Protein AF-A0A7C5GTC1-F1 (afdb_monomer_lite)

Foldseek 3Di:
DDDDDDDDPDDDPPPPPPPPDPADPLVVLLVVLLVLQVVLLVCLVVVNLVSSLVSLVCSVVVRCCNLQFNVLLLCCPQPHVVLSVVLVVLSVVLSVCSVVSHDSVVSVVSSVVSSVSSVVSRVSSVVVVHGSVNSDD

Structure (mmCIF, N/CA/C/O backbone):
data_AF-A0A7C5GTC1-F1
#
_entry.id   AF-A0A7C5GTC1-F1
#
loop_
_atom_site.group_PDB
_atom_site.id
_atom_site.type_symbol
_atom_site.label_atom_id
_atom_site.label_alt_id
_atom_site.label_comp_id
_atom_site.label_asym_id
_atom_site.label_entity_id
_atom_site.label_seq_id
_atom_site.pdbx_PDB_ins_code
_atom_site.Cartn_x
_atom_site.Cartn_y
_atom_site.Cartn_z
_atom_site.occupancy
_atom_site.B_iso_or_equiv
_atom_site.auth_seq_id
_atom_site.auth_comp_id
_atom_site.auth_asym_id
_atom_site.auth_atom_id
_atom_site.pdbx_PDB_model_num
ATOM 1 N N . MET A 1 1 ? -10.764 -64.459 0.939 1.00 40.84 1 MET A N 1
ATOM 2 C CA . MET A 1 1 ? -11.197 -63.047 0.910 1.00 40.84 1 MET A CA 1
ATOM 3 C C . MET A 1 1 ? -10.080 -62.220 0.291 1.00 40.84 1 MET A C 1
ATOM 5 O O . MET A 1 1 ? -9.052 -62.050 0.928 1.00 40.84 1 MET A O 1
ATOM 9 N N . ALA A 1 2 ? -10.230 -61.802 -0.966 1.00 43.72 2 ALA A N 1
ATOM 10 C CA . ALA A 1 2 ? -9.243 -60.985 -1.672 1.00 43.72 2 ALA A CA 1
ATOM 11 C C . ALA A 1 2 ? -9.734 -59.530 -1.676 1.00 43.72 2 ALA A C 1
ATOM 13 O O . ALA A 1 2 ? -10.793 -59.240 -2.229 1.00 43.72 2 ALA A O 1
ATOM 14 N N . ARG A 1 3 ? -9.007 -58.635 -0.995 1.00 44.16 3 ARG A N 1
ATOM 15 C CA . ARG A 1 3 ? -9.291 -57.192 -0.978 1.00 44.16 3 ARG A CA 1
ATOM 16 C C . ARG A 1 3 ? -8.978 -56.625 -2.359 1.00 44.16 3 ARG A C 1
ATOM 18 O O . ARG A 1 3 ? -7.818 -56.586 -2.752 1.00 44.16 3 ARG A O 1
ATOM 25 N N . GLN A 1 4 ? -10.009 -56.190 -3.076 1.00 42.28 4 GLN A N 1
ATOM 26 C CA . GLN A 1 4 ? -9.831 -55.332 -4.239 1.00 42.28 4 GLN A CA 1
ATOM 27 C C . GLN A 1 4 ? -9.353 -53.960 -3.762 1.00 42.28 4 GLN A C 1
ATOM 29 O O . GLN A 1 4 ? -9.991 -53.331 -2.918 1.00 42.28 4 GLN A O 1
ATOM 34 N N . VAL A 1 5 ? -8.208 -53.520 -4.275 1.00 51.31 5 VAL A N 1
ATOM 35 C CA . VAL A 1 5 ? -7.755 -52.138 -4.141 1.00 51.31 5 VAL A CA 1
ATOM 36 C C . VAL A 1 5 ? -8.443 -51.368 -5.261 1.00 51.31 5 VAL A C 1
ATOM 38 O O . VAL A 1 5 ? -8.112 -51.537 -6.431 1.00 51.31 5 VAL A O 1
ATOM 41 N N . VAL A 1 6 ? -9.458 -50.584 -4.908 1.00 49.75 6 VAL A N 1
ATOM 42 C CA . VAL A 1 6 ? -10.101 -49.657 -5.840 1.00 49.75 6 VAL A CA 1
ATOM 43 C C . VAL A 1 6 ? -9.138 -48.494 -6.057 1.00 49.75 6 VAL A C 1
ATOM 45 O O . VAL A 1 6 ? -8.975 -47.635 -5.194 1.00 49.75 6 VAL A O 1
ATOM 48 N N . SER A 1 7 ? -8.479 -48.491 -7.213 1.00 45.75 7 SER A N 1
ATOM 49 C CA . SER A 1 7 ? -7.790 -47.321 -7.748 1.00 45.75 7 SER A CA 1
ATOM 50 C C . SER A 1 7 ? -8.834 -46.280 -8.146 1.00 45.75 7 SER A C 1
ATOM 52 O O . SER A 1 7 ? -9.509 -46.435 -9.160 1.00 45.75 7 SER A O 1
ATOM 54 N N . ALA A 1 8 ? -8.968 -45.218 -7.356 1.00 47.72 8 ALA A N 1
ATOM 55 C CA . ALA A 1 8 ? -9.708 -44.025 -7.746 1.00 47.72 8 ALA A CA 1
ATOM 56 C C . ALA A 1 8 ? -8.703 -42.943 -8.166 1.00 47.72 8 ALA A C 1
ATOM 58 O O . ALA A 1 8 ? -8.201 -42.176 -7.348 1.00 47.72 8 ALA A O 1
ATOM 59 N N . LEU A 1 9 ? -8.387 -42.919 -9.462 1.00 50.88 9 LEU A N 1
ATOM 60 C CA . LEU A 1 9 ? -7.791 -41.768 -10.138 1.00 50.88 9 LEU A CA 1
ATOM 61 C C . LEU A 1 9 ? -8.849 -40.659 -10.176 1.00 50.88 9 LEU A C 1
ATOM 63 O O . LEU A 1 9 ? -9.742 -40.693 -11.020 1.00 50.88 9 LEU A O 1
ATOM 67 N N . PHE A 1 10 ? -8.766 -39.686 -9.271 1.00 56.19 10 PHE A N 1
ATOM 68 C CA . PHE A 1 10 ? -9.464 -38.415 -9.451 1.00 56.19 10 PHE A CA 1
ATOM 69 C C . PHE A 1 10 ? -8.508 -37.435 -10.120 1.00 56.19 10 PHE A C 1
ATOM 71 O O . PHE A 1 10 ? -7.505 -37.014 -9.545 1.00 56.19 10 PHE A O 1
ATOM 78 N N . GLY A 1 11 ? -8.806 -37.170 -11.391 1.00 42.44 11 GLY A N 1
ATOM 79 C CA . GLY A 1 11 ? -8.044 -36.306 -12.273 1.00 42.44 11 GLY A CA 1
ATOM 80 C C . GLY A 1 11 ? -7.862 -34.912 -11.689 1.00 42.44 11 GLY A C 1
ATOM 81 O O . GLY A 1 11 ? -8.816 -34.247 -11.291 1.00 42.44 11 GLY A O 1
ATOM 82 N N . VAL A 1 12 ? -6.613 -34.466 -11.688 1.00 53.47 12 VAL A N 1
ATOM 83 C CA . VAL A 1 12 ? -6.269 -33.066 -11.488 1.00 53.47 12 VAL A CA 1
ATOM 84 C C . VAL A 1 12 ? -6.658 -32.327 -12.767 1.00 53.47 12 VAL A C 1
ATOM 86 O O . VAL A 1 12 ? -5.984 -32.441 -13.789 1.00 53.47 12 VAL A O 1
ATOM 89 N N . MET A 1 13 ? -7.753 -31.574 -12.722 1.00 53.62 13 MET A N 1
ATOM 90 C CA . MET A 1 13 ? -8.084 -30.602 -13.760 1.00 53.62 13 MET A CA 1
ATOM 91 C C . MET A 1 13 ? -7.509 -29.250 -13.333 1.00 53.62 13 MET A C 1
ATOM 93 O O . MET A 1 13 ? -8.182 -28.456 -12.681 1.00 53.62 13 MET A O 1
ATOM 97 N N . VAL A 1 14 ? -6.236 -28.998 -13.659 1.00 52.62 14 VAL A N 1
ATOM 98 C CA . VAL A 1 14 ? -5.667 -27.648 -13.549 1.00 52.62 14 VAL A CA 1
ATOM 99 C C . VAL A 1 14 ? -6.225 -26.823 -14.706 1.00 52.62 14 VAL A C 1
ATOM 101 O O . VAL A 1 14 ? -5.695 -26.836 -15.814 1.00 52.62 14 VAL A O 1
ATOM 104 N N . LEU A 1 15 ? -7.318 -26.105 -14.462 1.00 53.75 15 LEU A N 1
ATOM 105 C CA . LEU A 1 15 ? -7.695 -24.966 -15.293 1.00 53.75 15 LEU A CA 1
ATOM 106 C C . LEU A 1 15 ? -6.756 -23.809 -14.934 1.00 53.75 15 LEU A C 1
ATOM 108 O O . LEU A 1 15 ? -7.094 -22.933 -14.144 1.00 53.75 15 LEU A O 1
ATOM 112 N N . SER A 1 16 ? -5.555 -23.815 -15.518 1.00 56.06 16 SER A N 1
ATOM 113 C CA . SER A 1 16 ? -4.697 -22.629 -15.592 1.00 56.06 16 SER A CA 1
ATOM 114 C C . SER A 1 16 ? -5.331 -21.628 -16.554 1.00 56.06 16 SER A C 1
ATOM 116 O O . SER A 1 16 ? -4.891 -21.454 -17.686 1.00 56.06 16 SER A O 1
ATOM 118 N N . GLY A 1 17 ? -6.409 -20.994 -16.112 1.00 48.75 17 GLY A N 1
ATOM 119 C CA . GLY A 1 17 ? -6.951 -19.799 -16.731 1.00 48.75 17 GLY A CA 1
ATOM 120 C C . GLY A 1 17 ? -6.412 -18.581 -16.002 1.00 48.75 17 GLY A C 1
ATOM 121 O O . GLY A 1 17 ? -7.181 -17.913 -15.319 1.00 48.75 17 GLY A O 1
ATOM 122 N N . ILE A 1 18 ? -5.112 -18.281 -16.117 1.00 56.66 18 ILE A N 1
ATOM 123 C CA . ILE A 1 18 ? -4.678 -16.921 -15.786 1.00 56.66 18 ILE A CA 1
ATOM 124 C C . ILE A 1 18 ? -5.106 -16.057 -16.966 1.00 56.66 18 ILE A C 1
ATOM 126 O O . ILE A 1 18 ? -4.379 -15.881 -17.944 1.00 56.66 18 ILE A O 1
ATOM 130 N N . VAL A 1 19 ? -6.332 -15.548 -16.876 1.00 47.38 19 VAL A N 1
ATOM 131 C CA . VAL A 1 19 ? -6.692 -14.305 -17.545 1.00 47.38 19 VAL A CA 1
ATOM 132 C C . VAL A 1 19 ? -5.796 -13.249 -16.905 1.00 47.38 19 VAL A C 1
ATOM 134 O O . VAL A 1 19 ? -6.136 -12.695 -15.865 1.00 47.38 19 VAL A O 1
ATOM 137 N N . HIS A 1 20 ? -4.611 -13.023 -17.475 1.00 49.34 20 HIS A N 1
ATOM 138 C CA . HIS A 1 20 ? -3.891 -11.791 -17.198 1.00 49.34 20 HIS A CA 1
ATOM 139 C C . HIS A 1 20 ? -4.784 -10.699 -17.777 1.00 49.34 20 HIS A C 1
ATOM 141 O O . HIS A 1 20 ? -4.965 -10.609 -18.996 1.00 49.34 20 HIS A O 1
ATOM 147 N N . ALA A 1 21 ? -5.433 -9.935 -16.898 1.00 47.78 21 ALA A N 1
ATOM 148 C CA . ALA A 1 21 ? -5.987 -8.655 -17.292 1.00 47.78 21 ALA A CA 1
ATOM 149 C C . ALA A 1 21 ? -4.870 -7.887 -18.013 1.00 47.78 21 ALA A C 1
ATOM 151 O O . ALA A 1 21 ? -3.699 -8.043 -17.688 1.00 47.78 21 ALA A O 1
ATOM 152 N N . SER A 1 22 ? -5.206 -7.078 -19.007 1.00 54.31 22 SER A N 1
ATOM 153 C CA . SER A 1 22 ? -4.253 -6.336 -19.843 1.00 54.31 22 SER A CA 1
ATOM 154 C C . SER A 1 22 ? -3.413 -5.272 -19.097 1.00 54.31 22 SER A C 1
ATOM 156 O O . SER A 1 22 ? -2.925 -4.340 -19.733 1.00 54.31 22 SER A O 1
ATOM 158 N N . GLY A 1 23 ? -3.290 -5.360 -17.768 1.00 61.72 23 GLY A N 1
ATOM 159 C CA . GLY A 1 23 ? -2.372 -4.576 -16.945 1.00 61.72 23 GLY A CA 1
ATOM 160 C C . GLY A 1 23 ? -0.978 -5.201 -16.947 1.00 61.72 23 GLY A C 1
ATOM 161 O O . GLY A 1 23 ? -0.828 -6.407 -17.136 1.00 61.72 23 GLY A O 1
ATOM 162 N N . GLY A 1 24 ? 0.062 -4.382 -16.804 1.00 89.31 24 GLY A N 1
ATOM 163 C CA . GLY A 1 24 ? 1.420 -4.898 -16.690 1.00 89.31 24 GLY A CA 1
ATOM 164 C C . GLY A 1 24 ? 1.669 -5.580 -15.341 1.00 89.31 24 GLY A C 1
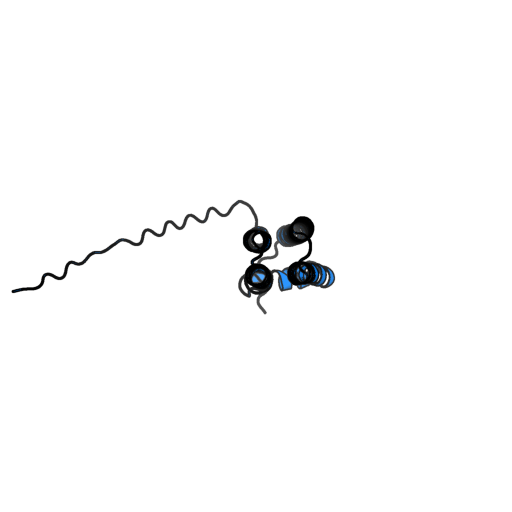ATOM 165 O O . GLY A 1 24 ? 0.856 -5.545 -14.416 1.00 89.31 24 GLY A O 1
ATOM 166 N N . VAL A 1 25 ? 2.850 -6.192 -15.222 1.00 94.12 25 VAL A N 1
ATOM 167 C CA . VAL A 1 25 ? 3.274 -6.948 -14.030 1.00 94.12 25 VAL A CA 1
ATOM 168 C C . VAL A 1 25 ? 3.176 -6.137 -12.733 1.00 94.12 25 VAL A C 1
ATOM 170 O O . VAL A 1 25 ? 2.890 -6.691 -11.674 1.00 94.12 25 VAL A O 1
ATOM 173 N N . TRP A 1 26 ? 3.380 -4.819 -12.797 1.00 97.88 26 TRP A N 1
ATOM 174 C CA . TRP A 1 26 ? 3.302 -3.959 -11.621 1.00 97.88 26 TRP A CA 1
ATOM 175 C C . TRP A 1 26 ? 1.857 -3.696 -11.216 1.00 97.88 26 TRP A C 1
ATOM 177 O O . TRP A 1 26 ? 1.553 -3.753 -10.027 1.00 97.88 26 TRP A O 1
ATOM 187 N N . MET A 1 27 ? 0.949 -3.482 -12.170 1.00 98.00 27 MET A N 1
ATOM 188 C CA . MET A 1 27 ? -0.480 -3.393 -11.868 1.00 98.00 27 MET A CA 1
ATOM 189 C C . MET A 1 27 ? -1.029 -4.695 -11.268 1.00 98.00 27 MET A C 1
ATOM 191 O O . MET A 1 27 ? -1.860 -4.630 -10.360 1.00 98.00 27 MET A O 1
ATOM 195 N N . ASP A 1 28 ? -0.513 -5.859 -11.671 1.00 97.44 28 ASP A N 1
ATOM 196 C CA . ASP A 1 28 ? -0.856 -7.143 -11.042 1.00 97.44 28 ASP A CA 1
ATOM 197 C C . ASP A 1 28 ? -0.389 -7.224 -9.577 1.00 97.44 28 ASP A C 1
ATOM 199 O O . ASP A 1 28 ? -1.118 -7.720 -8.712 1.00 97.44 28 ASP A O 1
ATOM 203 N N . VAL A 1 29 ? 0.807 -6.712 -9.262 1.00 98.06 29 VAL A N 1
ATOM 204 C CA . VAL A 1 29 ? 1.288 -6.594 -7.872 1.00 98.06 29 VAL A CA 1
ATOM 205 C C . VAL A 1 29 ? 0.357 -5.691 -7.061 1.00 98.06 29 VAL A C 1
ATOM 207 O O . VAL A 1 29 ? -0.065 -6.065 -5.965 1.00 98.06 29 VAL A O 1
ATOM 210 N N . VAL A 1 30 ? -0.028 -4.537 -7.612 1.00 98.69 30 VAL A N 1
ATOM 211 C CA . VAL A 1 30 ? -0.948 -3.608 -6.942 1.00 98.69 30 VAL A CA 1
ATOM 212 C C . VAL A 1 30 ? -2.325 -4.231 -6.730 1.00 98.69 30 VAL A C 1
ATOM 214 O O . VAL A 1 30 ? -2.899 -4.055 -5.659 1.00 98.69 30 VAL A O 1
ATOM 217 N N . ALA A 1 31 ? -2.839 -5.009 -7.684 1.00 98.56 31 ALA A N 1
ATOM 218 C CA . ALA A 1 31 ? -4.113 -5.708 -7.532 1.00 98.56 31 ALA A CA 1
ATOM 219 C C . ALA A 1 31 ? -4.091 -6.711 -6.363 1.00 98.56 31 ALA A C 1
ATOM 221 O O . ALA A 1 31 ? -5.057 -6.797 -5.601 1.00 98.56 31 ALA A O 1
ATOM 222 N N . LYS A 1 32 ? -2.975 -7.429 -6.172 1.00 98.62 32 LYS A N 1
ATOM 223 C CA . LYS A 1 32 ? -2.789 -8.338 -5.026 1.00 98.62 32 LYS A CA 1
ATOM 224 C C . LYS A 1 32 ? -2.743 -7.576 -3.698 1.00 98.62 32 LYS A C 1
ATOM 226 O O . LYS A 1 32 ? -3.412 -7.983 -2.748 1.00 98.62 32 LYS A O 1
ATOM 231 N N . ILE A 1 33 ? -2.013 -6.457 -3.643 1.00 98.81 33 ILE A N 1
ATOM 232 C CA . ILE A 1 33 ? -1.981 -5.574 -2.464 1.00 98.81 33 ILE A CA 1
ATOM 233 C C . ILE A 1 33 ? -3.388 -5.046 -2.163 1.00 98.81 33 ILE A C 1
ATOM 235 O O . ILE A 1 33 ? -3.854 -5.158 -1.034 1.00 98.81 33 ILE A O 1
ATOM 239 N N . GLU A 1 34 ? -4.096 -4.520 -3.165 1.00 98.81 34 GLU A N 1
ATOM 240 C CA . GLU A 1 34 ? -5.452 -3.983 -3.014 1.00 98.81 34 GLU A CA 1
ATOM 241 C C . GLU A 1 34 ? -6.425 -5.046 -2.480 1.00 98.81 34 GLU A C 1
ATOM 243 O O . GLU A 1 34 ? -7.219 -4.749 -1.588 1.00 98.81 34 GLU A O 1
ATOM 248 N N . SER A 1 35 ? -6.348 -6.290 -2.968 1.00 98.75 35 SER A N 1
ATOM 249 C CA . SER A 1 35 ? -7.152 -7.402 -2.437 1.00 98.75 35 SER A CA 1
ATOM 250 C C . SER A 1 35 ? -6.876 -7.639 -0.953 1.00 98.75 35 SER A C 1
ATOM 252 O O . SER A 1 35 ? -7.806 -7.707 -0.151 1.00 98.75 35 SER A O 1
ATOM 254 N N . LYS A 1 36 ? -5.597 -7.695 -0.569 1.00 98.69 36 LYS A N 1
ATOM 255 C CA . LYS A 1 36 ? -5.190 -7.924 0.818 1.00 98.69 36 LYS A CA 1
ATOM 256 C C . LYS A 1 36 ? -5.616 -6.775 1.742 1.00 98.69 36 LYS A C 1
ATOM 258 O O . LYS A 1 36 ? -6.083 -7.011 2.852 1.00 98.69 36 LYS A O 1
ATOM 263 N N . LEU A 1 37 ? -5.541 -5.531 1.268 1.00 98.88 37 LEU A N 1
ATOM 264 C CA . LEU A 1 37 ? -6.033 -4.371 2.014 1.00 98.88 37 LEU A CA 1
ATOM 265 C C . LEU A 1 37 ? -7.564 -4.368 2.145 1.00 98.88 37 LEU A C 1
ATOM 267 O O . LEU A 1 37 ? -8.074 -3.965 3.186 1.00 98.88 37 LEU A O 1
ATOM 271 N N . LYS A 1 38 ? -8.312 -4.857 1.147 1.00 98.88 38 LYS A N 1
ATOM 272 C CA . LYS A 1 38 ? -9.770 -5.050 1.269 1.00 98.88 38 LYS A CA 1
ATOM 273 C C . LYS A 1 38 ? -10.123 -6.094 2.330 1.00 98.88 38 LYS A C 1
ATOM 275 O O . LYS A 1 38 ? -11.050 -5.864 3.102 1.00 98.88 38 LYS A O 1
ATOM 280 N N . GLU A 1 39 ? -9.373 -7.194 2.406 1.00 98.81 39 GLU A N 1
ATOM 281 C CA . GLU A 1 39 ? -9.504 -8.176 3.495 1.00 98.81 39 GLU A CA 1
ATOM 282 C C . GLU A 1 39 ? -9.232 -7.513 4.855 1.00 98.81 39 GLU A C 1
ATOM 284 O O . GLU A 1 39 ? -10.051 -7.626 5.767 1.00 98.81 39 GLU A O 1
ATOM 289 N N . ALA A 1 40 ? -8.151 -6.730 4.965 1.00 98.75 40 ALA A N 1
ATOM 290 C CA . ALA A 1 40 ? -7.799 -6.016 6.193 1.00 98.75 40 ALA A CA 1
ATOM 291 C C . ALA A 1 40 ? -8.903 -5.051 6.653 1.00 98.75 40 ALA A C 1
ATOM 293 O O . ALA A 1 40 ? -9.246 -5.003 7.833 1.00 98.75 40 ALA A O 1
ATOM 294 N N . LEU A 1 41 ? -9.494 -4.295 5.721 1.00 98.81 41 LEU A N 1
ATOM 295 C CA . LEU A 1 41 ? -10.617 -3.404 6.015 1.00 98.81 41 LEU A CA 1
ATOM 296 C C . LEU A 1 41 ? -11.849 -4.179 6.496 1.00 98.81 41 LEU A C 1
ATOM 298 O O . LEU A 1 41 ? -12.534 -3.712 7.405 1.00 98.81 41 LEU A O 1
ATOM 302 N N . ALA A 1 42 ? -12.118 -5.355 5.926 1.00 98.69 42 ALA A N 1
ATOM 303 C CA . ALA A 1 42 ? -13.244 -6.188 6.329 1.00 98.69 42 ALA A CA 1
ATOM 304 C C . ALA A 1 42 ? -13.076 -6.746 7.753 1.00 98.69 42 ALA A C 1
ATOM 306 O O . ALA A 1 42 ? -14.043 -6.727 8.516 1.00 98.69 42 ALA A O 1
ATOM 307 N N . GLU A 1 43 ? -11.876 -7.206 8.129 1.00 98.69 43 GLU A N 1
ATOM 308 C CA . GLU A 1 43 ? -11.574 -7.604 9.517 1.00 98.69 43 GLU A CA 1
ATOM 309 C C . GLU A 1 43 ? -11.689 -6.416 10.471 1.00 98.69 43 GLU A C 1
ATOM 311 O O . GLU A 1 43 ? -12.346 -6.483 11.512 1.00 98.69 43 GLU A O 1
ATOM 316 N N . TYR A 1 44 ? -11.139 -5.270 10.071 1.00 98.56 44 TYR A N 1
ATOM 317 C CA . TYR A 1 44 ? -11.165 -4.069 10.890 1.00 98.56 44 TYR A CA 1
ATOM 318 C C . TYR A 1 44 ? -12.594 -3.581 11.167 1.00 98.56 44 TYR A C 1
ATOM 320 O O . TYR A 1 44 ? -12.920 -3.204 12.292 1.00 98.56 44 TYR A O 1
ATOM 328 N N . GLN A 1 45 ? -13.478 -3.639 10.166 1.00 97.31 45 GLN A N 1
ATOM 329 C CA . GLN A 1 45 ? -14.901 -3.313 10.309 1.00 97.31 45 GLN A CA 1
ATOM 330 C C . GLN A 1 45 ? -15.650 -4.269 11.248 1.00 97.31 45 GLN A C 1
ATOM 332 O O . GLN A 1 45 ? -16.644 -3.863 11.849 1.00 97.31 45 GLN A O 1
ATOM 337 N N . ARG A 1 46 ? -15.179 -5.514 11.403 1.00 97.62 46 ARG A N 1
ATOM 338 C CA . ARG A 1 46 ? -15.719 -6.479 12.374 1.00 97.62 46 ARG A CA 1
ATOM 339 C C . ARG A 1 46 ? -15.192 -6.278 13.796 1.00 97.62 46 ARG A C 1
ATOM 341 O O . ARG A 1 46 ? -15.711 -6.899 14.715 1.00 97.62 46 ARG A O 1
ATOM 348 N N . GLY A 1 47 ? -14.214 -5.393 13.986 1.00 96.75 47 GLY A N 1
ATOM 349 C CA . GLY A 1 47 ? -13.522 -5.206 15.261 1.00 96.75 47 GLY A CA 1
ATOM 350 C C . GLY A 1 47 ? -12.323 -6.140 15.453 1.00 96.75 47 GLY A C 1
ATOM 351 O O . GLY A 1 47 ? -11.655 -6.051 16.483 1.00 96.75 47 GLY A O 1
ATOM 352 N N . GLU A 1 48 ? -11.995 -6.968 14.456 1.00 97.50 48 GLU A N 1
ATOM 353 C CA . GLU A 1 48 ? -10.872 -7.913 14.484 1.00 97.50 48 GLU A CA 1
ATOM 354 C C . GLU A 1 48 ? -9.562 -7.198 14.127 1.00 97.50 48 GLU A C 1
ATOM 356 O O . GLU A 1 48 ? -8.973 -7.323 13.053 1.00 97.50 48 GLU A O 1
ATOM 361 N N . LYS A 1 49 ? -9.121 -6.349 15.052 1.00 94.81 49 LYS A N 1
ATOM 362 C CA . LYS A 1 49 ? -7.989 -5.434 14.872 1.00 94.81 49 LYS A CA 1
ATOM 363 C C . LYS A 1 49 ? -6.660 -6.145 14.614 1.00 94.81 49 LYS A C 1
ATOM 365 O O . LYS A 1 49 ? -5.843 -5.625 13.856 1.00 94.81 49 LYS A O 1
ATOM 370 N N . PHE A 1 50 ? -6.407 -7.255 15.306 1.00 95.75 50 PHE A N 1
ATOM 371 C CA . PHE A 1 50 ? -5.146 -7.986 15.181 1.00 95.75 50 PHE A CA 1
ATOM 372 C C . PHE A 1 50 ? -5.018 -8.569 13.771 1.00 95.75 50 PHE A C 1
ATOM 374 O O . PHE A 1 50 ? -4.065 -8.240 13.069 1.00 95.75 50 PHE A O 1
ATOM 381 N N . ASP A 1 51 ? -6.050 -9.283 13.326 1.00 97.88 51 ASP A N 1
ATOM 382 C CA . ASP A 1 51 ? -6.128 -9.887 11.995 1.00 97.88 51 ASP A CA 1
ATOM 383 C C . ASP A 1 51 ? -6.037 -8.821 10.892 1.00 97.88 51 ASP A C 1
ATOM 385 O O . ASP A 1 51 ? -5.270 -8.957 9.940 1.00 97.88 51 ASP A O 1
ATOM 389 N N . ALA A 1 52 ? -6.732 -7.689 11.057 1.00 98.44 52 ALA A N 1
ATOM 390 C CA . ALA A 1 52 ? -6.614 -6.553 10.144 1.00 98.44 52 ALA A CA 1
ATOM 391 C C . ALA A 1 52 ? -5.170 -6.033 10.017 1.00 98.44 52 ALA A C 1
ATOM 393 O O . ALA A 1 52 ? -4.694 -5.754 8.915 1.00 98.44 52 ALA A O 1
ATOM 394 N N . VAL A 1 53 ? -4.461 -5.896 11.142 1.00 98.31 53 VAL A N 1
ATOM 395 C CA . VAL A 1 53 ? -3.065 -5.440 11.161 1.00 98.31 53 VAL A CA 1
ATOM 396 C C . VAL A 1 53 ? -2.136 -6.463 10.508 1.00 98.31 53 VAL A C 1
ATOM 398 O O . VAL A 1 53 ? -1.258 -6.048 9.748 1.00 98.31 53 VAL A O 1
ATOM 401 N N . GLU A 1 54 ? -2.323 -7.760 10.762 1.00 98.56 54 GLU A N 1
ATOM 402 C CA . GLU A 1 54 ? -1.535 -8.818 10.117 1.00 98.56 54 GLU A CA 1
ATOM 403 C C . GLU A 1 54 ? -1.712 -8.798 8.597 1.00 98.56 54 GLU A C 1
ATOM 405 O O . GLU A 1 54 ? -0.723 -8.821 7.870 1.00 98.56 54 GLU A O 1
ATOM 410 N N . LEU A 1 55 ? -2.932 -8.593 8.096 1.00 98.81 55 LEU A N 1
ATOM 411 C CA . LEU A 1 55 ? -3.179 -8.484 6.656 1.00 98.81 55 LEU A CA 1
ATOM 412 C C . LEU A 1 55 ? -2.462 -7.274 6.022 1.00 98.81 55 LEU A C 1
ATOM 414 O O . LEU A 1 55 ? -1.960 -7.373 4.902 1.00 98.81 55 LEU A O 1
ATOM 418 N N . VAL A 1 56 ? -2.340 -6.137 6.721 1.00 98.81 56 VAL A N 1
ATOM 419 C CA . VAL A 1 56 ? -1.533 -4.995 6.234 1.00 98.81 56 VAL A CA 1
ATOM 420 C C . VAL A 1 56 ? -0.035 -5.328 6.227 1.00 98.81 56 VAL A C 1
ATOM 422 O O . VAL A 1 56 ? 0.683 -4.910 5.317 1.00 98.81 56 VAL A O 1
ATOM 425 N N . VAL A 1 57 ? 0.445 -6.081 7.221 1.00 98.44 57 VAL A N 1
ATOM 426 C CA . VAL A 1 57 ? 1.833 -6.571 7.281 1.00 98.44 57 VAL A CA 1
ATOM 427 C C . VAL A 1 57 ? 2.115 -7.542 6.131 1.00 98.44 57 VAL A C 1
ATOM 429 O O . VAL A 1 57 ? 3.142 -7.398 5.469 1.00 98.44 57 VAL A O 1
ATOM 432 N N . ASP A 1 58 ? 1.186 -8.446 5.827 1.00 98.62 58 ASP A N 1
ATOM 433 C CA . ASP A 1 58 ? 1.275 -9.378 4.700 1.00 98.62 58 ASP A CA 1
ATOM 434 C C . ASP A 1 58 ? 1.253 -8.657 3.352 1.00 98.62 58 ASP A C 1
ATOM 436 O O . ASP A 1 58 ? 2.011 -9.004 2.448 1.00 98.62 58 ASP A O 1
ATOM 440 N N . ALA A 1 59 ? 0.429 -7.616 3.205 1.00 98.75 59 ALA A N 1
ATOM 441 C CA . ALA A 1 59 ? 0.429 -6.793 1.999 1.00 98.75 59 ALA A CA 1
ATOM 442 C C . ALA A 1 59 ? 1.796 -6.121 1.769 1.00 98.75 59 ALA A C 1
ATOM 444 O O . ALA A 1 59 ? 2.254 -6.005 0.630 1.00 98.75 59 ALA A O 1
ATOM 445 N N . TYR A 1 60 ? 2.458 -5.703 2.850 1.00 98.81 60 TYR A N 1
ATOM 446 C CA . TYR A 1 60 ? 3.771 -5.074 2.797 1.00 98.81 60 TYR A CA 1
ATOM 447 C C . TYR A 1 60 ? 4.893 -6.089 2.521 1.00 98.81 60 TYR A C 1
ATOM 449 O O . TYR A 1 60 ? 5.512 -6.052 1.460 1.00 98.81 60 TYR A O 1
ATOM 457 N N . PHE A 1 61 ? 5.138 -7.035 3.430 1.00 98.44 61 PHE A N 1
ATOM 458 C CA . PHE A 1 61 ? 6.273 -7.959 3.308 1.00 98.44 61 PHE A CA 1
ATOM 459 C C . PHE A 1 61 ? 6.015 -9.105 2.329 1.00 98.44 61 PHE A C 1
ATOM 461 O O . PHE A 1 61 ? 6.933 -9.558 1.652 1.00 98.44 61 PHE A O 1
ATOM 468 N N . GLY A 1 62 ? 4.774 -9.582 2.247 1.00 98.06 62 GLY A N 1
ATOM 469 C CA . GLY A 1 62 ? 4.400 -10.726 1.418 1.00 98.06 62 GLY A CA 1
ATOM 470 C C . GLY A 1 62 ? 4.109 -10.377 -0.040 1.00 98.06 62 GLY A C 1
ATOM 471 O O . GLY A 1 62 ? 3.978 -11.287 -0.856 1.00 98.06 62 GLY A O 1
ATOM 472 N N . ILE A 1 63 ? 3.989 -9.088 -0.389 1.00 98.38 63 ILE A N 1
ATOM 473 C CA . ILE A 1 63 ? 3.674 -8.666 -1.763 1.00 98.38 63 ILE A CA 1
ATOM 474 C C . ILE A 1 63 ? 4.540 -7.486 -2.220 1.00 98.38 63 ILE A C 1
ATOM 476 O O . ILE A 1 63 ? 5.200 -7.592 -3.252 1.00 98.38 63 ILE A O 1
ATOM 480 N N . PHE A 1 64 ? 4.562 -6.368 -1.486 1.00 98.56 64 PHE A N 1
ATOM 481 C CA . PHE A 1 64 ? 5.306 -5.167 -1.900 1.00 98.56 64 PHE A CA 1
ATOM 482 C C . PHE A 1 64 ? 6.835 -5.361 -1.863 1.00 98.56 64 PHE A C 1
ATOM 484 O O . PHE A 1 64 ? 7.518 -5.005 -2.828 1.00 98.56 64 PHE A O 1
ATOM 491 N N . GLU A 1 65 ? 7.361 -5.974 -0.799 1.00 97.31 65 GLU A N 1
ATOM 492 C CA . GLU A 1 65 ? 8.786 -6.333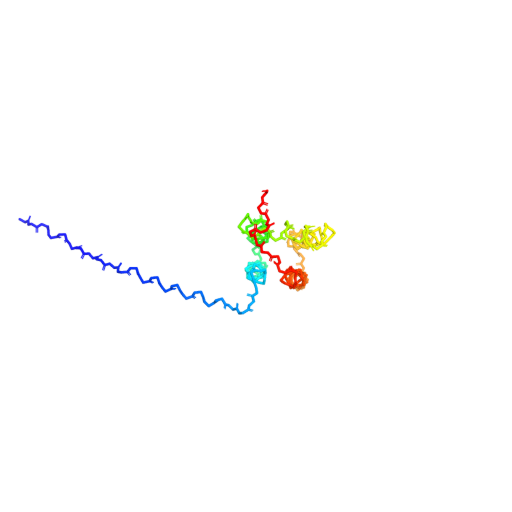 -0.653 1.00 97.31 65 GLU A CA 1
ATOM 493 C C . GLU A 1 65 ? 9.106 -7.784 -1.058 1.00 97.31 65 GLU A C 1
ATOM 495 O O . GLU A 1 65 ? 10.246 -8.232 -0.921 1.00 97.31 65 GLU A O 1
ATOM 500 N N . ALA A 1 66 ? 8.121 -8.531 -1.563 1.00 96.31 66 ALA A N 1
ATOM 501 C CA . ALA A 1 66 ? 8.307 -9.934 -1.917 1.00 96.31 66 ALA A CA 1
ATOM 502 C C . ALA A 1 66 ? 9.420 -10.095 -2.971 1.00 96.31 66 ALA A C 1
ATOM 504 O O . ALA A 1 66 ? 9.433 -9.344 -3.952 1.00 96.31 66 ALA A O 1
ATOM 505 N N . PRO A 1 67 ? 10.346 -11.058 -2.821 1.00 92.62 67 PRO A N 1
ATOM 506 C CA . PRO A 1 67 ? 11.523 -11.167 -3.680 1.00 92.62 67 PRO A CA 1
ATOM 507 C C . PRO A 1 67 ? 11.194 -11.471 -5.148 1.00 92.62 67 PRO A C 1
ATOM 509 O O . PRO A 1 67 ? 12.010 -11.178 -6.016 1.00 92.62 67 PRO A O 1
ATOM 512 N N . GLU A 1 68 ? 10.019 -12.032 -5.442 1.00 91.25 68 GLU A N 1
ATOM 513 C CA . GLU A 1 68 ? 9.606 -12.414 -6.795 1.00 91.25 68 GLU A CA 1
ATOM 514 C C . GLU A 1 68 ? 9.348 -11.205 -7.701 1.00 91.25 68 GLU A C 1
ATOM 516 O O . GLU A 1 68 ? 9.686 -11.237 -8.882 1.00 91.25 68 GLU A O 1
ATOM 521 N N . ALA A 1 69 ? 8.734 -10.146 -7.166 1.00 93.00 69 ALA A N 1
ATOM 522 C CA . ALA A 1 69 ? 8.425 -8.928 -7.920 1.00 93.00 69 ALA A CA 1
ATOM 523 C C . ALA A 1 69 ? 9.199 -7.710 -7.405 1.00 93.00 69 ALA A C 1
ATOM 525 O O . ALA A 1 69 ? 9.660 -6.898 -8.199 1.00 93.00 69 ALA A O 1
ATOM 526 N N . ASN A 1 70 ? 9.342 -7.596 -6.085 1.00 96.25 70 ASN A N 1
ATOM 527 C CA . ASN A 1 70 ? 10.117 -6.592 -5.366 1.00 96.25 70 ASN A CA 1
ATOM 528 C C . ASN A 1 70 ? 9.845 -5.144 -5.816 1.00 96.25 70 ASN A C 1
ATOM 530 O O . ASN A 1 70 ? 10.725 -4.413 -6.289 1.00 96.25 70 ASN A O 1
ATOM 534 N N . MET A 1 71 ? 8.580 -4.734 -5.681 1.00 98.44 71 MET A N 1
ATOM 535 C CA . MET A 1 71 ? 8.113 -3.417 -6.109 1.00 98.44 71 MET A CA 1
ATOM 536 C C . MET A 1 71 ? 8.807 -2.283 -5.344 1.00 98.44 71 MET A C 1
ATOM 538 O O . MET A 1 71 ? 9.084 -1.250 -5.950 1.00 98.44 71 MET A O 1
ATOM 542 N N . GLU A 1 72 ? 9.150 -2.473 -4.065 1.00 98.44 72 GLU A N 1
ATOM 543 C CA . GLU A 1 72 ? 9.962 -1.516 -3.293 1.00 98.44 72 GLU A CA 1
ATOM 544 C C . GLU A 1 72 ? 11.260 -1.173 -4.028 1.00 98.44 72 GLU A C 1
ATOM 546 O O . GLU A 1 72 ? 11.505 -0.011 -4.371 1.00 98.44 72 GLU A O 1
ATOM 551 N N . VAL A 1 73 ? 12.053 -2.197 -4.358 1.00 98.12 73 VAL A N 1
ATOM 552 C CA . VAL A 1 73 ? 13.340 -2.019 -5.032 1.00 98.12 73 VAL A CA 1
ATOM 553 C C . VAL A 1 73 ? 13.149 -1.425 -6.426 1.00 98.12 73 VAL A C 1
ATOM 555 O O . VAL A 1 73 ? 13.934 -0.558 -6.830 1.00 98.12 73 VAL A O 1
ATOM 558 N N . ALA A 1 74 ? 12.105 -1.836 -7.1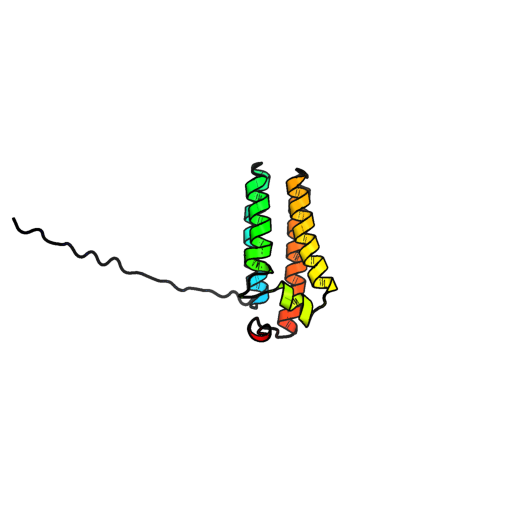51 1.00 98.38 74 ALA A N 1
ATOM 559 C CA . ALA A 1 74 ? 11.774 -1.274 -8.457 1.00 98.38 74 ALA A CA 1
ATOM 560 C C . ALA A 1 74 ? 11.502 0.236 -8.371 1.00 98.38 74 ALA A C 1
ATOM 562 O O . ALA A 1 74 ? 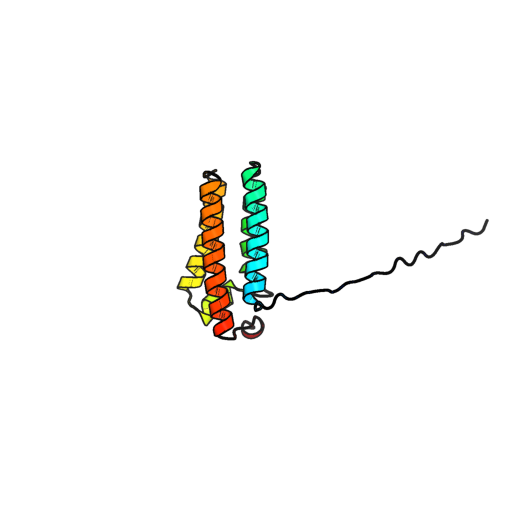12.124 1.031 -9.083 1.00 98.38 74 ALA A O 1
ATOM 563 N N . VAL A 1 75 ? 10.622 0.656 -7.458 1.00 98.75 75 VAL A N 1
ATOM 564 C CA . VAL A 1 75 ? 10.298 2.071 -7.235 1.00 98.75 75 VAL A CA 1
ATOM 565 C C . VAL A 1 75 ? 11.548 2.832 -6.802 1.00 98.75 75 VAL A C 1
ATOM 567 O O . VAL A 1 75 ? 11.861 3.883 -7.370 1.00 98.75 75 VAL A O 1
ATOM 570 N N . ARG A 1 76 ? 12.315 2.289 -5.853 1.00 98.50 76 ARG A N 1
ATOM 571 C CA . ARG A 1 76 ? 13.535 2.919 -5.342 1.00 98.50 76 ARG A CA 1
ATOM 572 C C . ARG A 1 76 ? 14.554 3.185 -6.449 1.00 98.50 76 ARG A C 1
ATOM 574 O O . ARG A 1 76 ? 15.107 4.284 -6.507 1.00 98.50 76 ARG A O 1
ATOM 581 N N . ARG A 1 77 ? 14.802 2.199 -7.319 1.00 98.00 77 ARG A N 1
ATOM 582 C CA . ARG A 1 77 ? 15.819 2.269 -8.383 1.00 98.00 77 ARG A CA 1
ATOM 583 C C . ARG A 1 77 ? 15.376 3.088 -9.591 1.00 98.00 77 ARG A C 1
ATOM 585 O O . ARG A 1 77 ? 16.164 3.874 -10.109 1.00 98.00 77 ARG A O 1
ATOM 592 N N . PHE A 1 78 ? 14.143 2.899 -10.056 1.00 98.06 78 PHE A N 1
ATOM 593 C CA . PHE A 1 78 ? 13.708 3.409 -11.362 1.00 98.06 78 PHE A CA 1
ATOM 594 C C . PHE A 1 78 ? 12.794 4.632 -11.283 1.00 98.06 78 PHE A C 1
ATOM 596 O O . PHE A 1 78 ? 12.580 5.309 -12.299 1.00 98.06 78 PHE A O 1
ATOM 603 N N . ILE A 1 79 ? 12.278 4.940 -10.091 1.00 98.44 79 ILE A N 1
ATOM 604 C CA . ILE A 1 79 ? 11.489 6.139 -9.821 1.00 98.44 79 ILE A CA 1
ATOM 605 C C . ILE A 1 79 ? 12.264 7.084 -8.904 1.00 98.44 79 ILE A C 1
ATOM 607 O O . ILE A 1 79 ? 12.741 8.113 -9.375 1.00 98.44 79 ILE A O 1
ATOM 611 N N . SER A 1 80 ? 12.358 6.768 -7.609 1.00 98.69 80 SER A N 1
ATOM 612 C CA . SER A 1 80 ? 13.239 7.439 -6.649 1.00 98.69 80 SER A CA 1
ATOM 613 C C . SER A 1 80 ? 13.152 6.788 -5.268 1.00 98.69 80 SER A C 1
ATOM 615 O O . SER A 1 80 ? 12.115 6.246 -4.883 1.00 98.69 80 SER A O 1
ATOM 617 N N . PHE A 1 81 ? 14.194 6.985 -4.460 1.00 98.31 81 PHE A N 1
ATOM 618 C CA . PHE A 1 81 ? 14.175 6.654 -3.034 1.00 98.31 81 PHE A CA 1
ATOM 619 C C . PHE A 1 81 ? 13.048 7.361 -2.262 1.00 98.31 81 PHE A C 1
ATOM 621 O O . PHE A 1 81 ? 12.407 6.760 -1.407 1.00 98.31 81 PHE A O 1
ATOM 628 N N . LYS A 1 82 ? 12.752 8.627 -2.593 1.00 98.69 82 LYS A N 1
ATOM 629 C CA . LYS A 1 82 ? 11.681 9.392 -1.935 1.00 98.69 82 LYS A CA 1
ATOM 630 C C . LYS A 1 82 ? 10.298 8.775 -2.172 1.00 98.69 82 LYS A C 1
ATOM 632 O O . LYS A 1 82 ? 9.473 8.794 -1.265 1.00 98.69 82 LYS A O 1
ATOM 637 N N . GLU A 1 83 ? 10.048 8.245 -3.368 1.00 98.75 83 GLU A N 1
ATOM 638 C CA . GLU A 1 83 ? 8.780 7.576 -3.677 1.00 98.75 83 GLU A CA 1
ATOM 639 C C . GLU A 1 83 ? 8.651 6.237 -2.949 1.00 98.75 83 GLU A C 1
ATOM 641 O O . GLU A 1 83 ? 7.591 5.981 -2.388 1.00 98.75 83 GLU A O 1
ATOM 646 N N . ALA A 1 84 ? 9.721 5.438 -2.863 1.00 98.75 84 ALA A N 1
ATOM 647 C CA . ALA A 1 84 ? 9.708 4.202 -2.074 1.00 98.75 84 ALA A CA 1
ATOM 648 C C . ALA A 1 84 ? 9.354 4.490 -0.602 1.00 98.75 84 ALA A C 1
ATOM 650 O O . ALA A 1 84 ? 8.361 3.972 -0.095 1.00 98.75 84 ALA A O 1
ATOM 651 N N . LEU A 1 85 ? 10.040 5.455 0.027 1.00 98.69 85 LEU A N 1
ATOM 652 C CA . LEU A 1 85 ? 9.734 5.884 1.398 1.00 98.69 85 LEU A CA 1
ATOM 653 C C . LEU A 1 85 ? 8.295 6.395 1.575 1.00 98.69 85 LEU A C 1
ATOM 655 O O . LEU A 1 85 ? 7.698 6.227 2.639 1.00 98.69 85 LEU A O 1
ATOM 659 N N . ARG A 1 86 ? 7.729 7.062 0.560 1.00 98.81 86 ARG A N 1
ATOM 660 C CA . ARG A 1 86 ? 6.342 7.546 0.606 1.00 98.81 86 ARG A CA 1
ATOM 661 C C . ARG A 1 86 ? 5.354 6.379 0.661 1.00 98.81 86 ARG A C 1
ATOM 663 O O . ARG A 1 86 ? 4.413 6.440 1.452 1.00 98.81 86 ARG A O 1
ATOM 670 N N . LEU A 1 87 ? 5.587 5.330 -0.128 1.00 98.88 87 LEU A N 1
ATOM 671 C CA . LEU A 1 87 ? 4.764 4.118 -0.134 1.00 98.88 87 LEU A CA 1
ATOM 672 C C . LEU A 1 87 ? 4.893 3.350 1.189 1.00 98.88 87 LEU A C 1
ATOM 674 O O . LEU A 1 87 ? 3.876 3.073 1.825 1.00 98.88 87 LEU A O 1
ATOM 678 N N . GLU A 1 88 ? 6.119 3.104 1.665 1.00 98.81 88 GLU A N 1
ATOM 679 C CA . GLU A 1 88 ? 6.384 2.449 2.961 1.00 98.81 88 GLU A CA 1
ATOM 680 C C . GLU A 1 88 ? 5.710 3.182 4.130 1.00 98.81 88 GLU A C 1
ATOM 682 O O . GLU A 1 88 ? 5.113 2.577 5.032 1.00 98.81 88 GLU A O 1
ATOM 687 N N . LYS A 1 89 ? 5.754 4.521 4.103 1.00 98.81 89 LYS A N 1
ATOM 688 C CA . LYS A 1 89 ? 5.063 5.351 5.088 1.00 98.81 89 LYS A CA 1
ATOM 689 C C . LYS A 1 89 ? 3.549 5.150 5.028 1.00 98.81 89 LYS A C 1
ATOM 691 O O . LYS A 1 89 ? 2.929 5.099 6.085 1.00 98.81 89 LYS A O 1
ATOM 696 N N . GLY A 1 90 ? 2.959 5.011 3.842 1.00 98.88 90 GLY A N 1
ATOM 697 C CA . GLY A 1 90 ? 1.531 4.730 3.686 1.00 98.88 90 GLY A CA 1
ATOM 698 C C . GLY A 1 90 ? 1.107 3.439 4.395 1.00 98.88 90 GLY A C 1
ATOM 699 O O . GLY A 1 90 ? 0.189 3.473 5.215 1.00 98.88 90 GLY A O 1
ATOM 700 N N . PHE A 1 91 ? 1.835 2.335 4.190 1.00 98.88 91 PHE A N 1
ATOM 701 C CA . PHE A 1 91 ? 1.605 1.081 4.929 1.00 98.88 91 PHE A CA 1
ATOM 702 C C . PHE A 1 91 ? 1.757 1.267 6.445 1.00 98.88 91 PHE A C 1
ATOM 704 O O . PHE A 1 91 ? 0.915 0.829 7.233 1.00 98.88 91 PHE A O 1
ATOM 711 N N . THR A 1 92 ? 2.818 1.959 6.867 1.00 98.69 92 THR A N 1
ATOM 712 C CA . THR A 1 92 ? 3.098 2.207 8.286 1.00 98.69 92 THR A CA 1
ATOM 713 C C . THR A 1 92 ? 1.994 3.020 8.963 1.00 98.69 92 THR A C 1
ATOM 715 O O . THR A 1 92 ? 1.593 2.692 10.083 1.00 98.69 92 THR A O 1
ATOM 718 N N . GLU A 1 93 ? 1.509 4.081 8.320 1.00 98.75 93 GLU A N 1
ATOM 719 C CA . GLU A 1 93 ? 0.452 4.929 8.871 1.00 98.75 93 GLU A CA 1
ATOM 720 C C . GLU A 1 93 ? -0.907 4.222 8.874 1.00 98.75 93 GLU A C 1
ATOM 722 O O . GLU A 1 93 ? -1.618 4.333 9.872 1.00 98.75 93 GLU A O 1
ATOM 727 N N . LEU A 1 94 ? -1.224 3.412 7.855 1.00 98.81 94 LEU A N 1
ATOM 728 C CA . LEU A 1 94 ? -2.430 2.578 7.848 1.00 98.81 94 LEU A CA 1
ATOM 729 C C . LEU A 1 94 ? -2.431 1.589 9.025 1.00 98.81 94 LEU A C 1
ATOM 731 O O . LEU A 1 94 ? -3.381 1.541 9.810 1.00 98.81 94 LEU A O 1
ATOM 735 N N . ARG A 1 95 ? -1.318 0.870 9.225 1.00 98.31 95 ARG A N 1
ATOM 736 C CA . ARG A 1 95 ? -1.144 -0.046 10.363 1.00 98.31 95 ARG A CA 1
ATOM 737 C C . ARG A 1 95 ? -1.285 0.678 11.702 1.00 98.31 95 ARG A C 1
ATOM 739 O O . ARG A 1 95 ? -1.953 0.189 12.612 1.00 98.31 95 ARG A O 1
ATOM 746 N N . LYS A 1 96 ? -0.666 1.856 11.845 1.00 98.44 96 LYS A N 1
ATOM 747 C CA . LYS A 1 96 ? -0.788 2.679 13.060 1.00 98.44 96 LYS A CA 1
ATOM 748 C C . LYS A 1 96 ? -2.226 3.130 13.297 1.00 98.44 96 LYS A C 1
ATOM 750 O O . LYS A 1 96 ? -2.646 3.161 14.452 1.00 98.44 96 LYS A O 1
ATOM 755 N N . ALA A 1 97 ? -2.965 3.495 12.252 1.00 98.56 97 ALA A N 1
ATOM 756 C CA . ALA A 1 97 ? -4.352 3.927 12.372 1.00 98.56 97 ALA A CA 1
ATOM 757 C C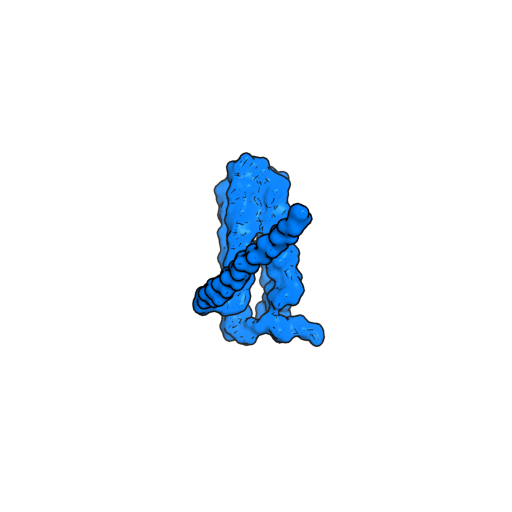 . ALA A 1 97 ? -5.251 2.792 12.876 1.00 98.56 97 ALA A C 1
ATOM 759 O O . ALA A 1 97 ? -6.007 3.014 13.826 1.00 98.56 97 ALA A O 1
ATOM 760 N N . MET A 1 98 ? -5.089 1.581 12.330 1.00 98.44 98 MET A N 1
ATOM 761 C CA . MET A 1 98 ? -5.772 0.378 12.818 1.00 98.44 98 MET A CA 1
ATOM 762 C C . MET A 1 98 ? -5.374 0.051 14.264 1.00 98.44 98 MET A C 1
ATOM 764 O O . MET A 1 98 ? -6.230 -0.175 15.116 1.00 98.44 98 MET A O 1
ATOM 768 N N . HIS A 1 99 ? -4.080 0.130 14.601 1.00 96.00 99 HIS A N 1
ATOM 769 C CA . HIS A 1 99 ? -3.613 -0.088 15.974 1.00 96.00 99 HIS A CA 1
ATOM 770 C C . HIS A 1 99 ? -4.195 0.930 16.976 1.00 96.00 99 HIS A C 1
ATOM 772 O O . HIS A 1 99 ? -4.356 0.633 18.160 1.00 96.00 99 HIS A O 1
ATOM 778 N N . LYS A 1 100 ? -4.501 2.146 16.523 1.00 97.44 100 LYS A N 1
ATOM 779 C CA . LYS A 1 100 ? -5.107 3.205 17.341 1.00 97.44 100 LYS A CA 1
ATOM 780 C C . LYS A 1 100 ? -6.633 3.174 17.353 1.00 97.44 100 LYS A C 1
ATOM 782 O O . LYS A 1 100 ? -7.222 4.087 17.919 1.00 97.44 100 LYS A O 1
ATOM 787 N N . GLU A 1 101 ? -7.254 2.176 16.724 1.00 96.88 101 GLU A N 1
ATOM 788 C CA . GLU A 1 101 ? -8.715 2.066 16.634 1.00 96.88 101 GLU A CA 1
ATOM 789 C C . GLU A 1 101 ? -9.347 3.328 16.022 1.00 96.88 101 GLU A C 1
ATOM 791 O O . GLU A 1 101 ? -10.404 3.816 16.420 1.00 96.88 101 GLU A O 1
ATOM 796 N N . THR A 1 102 ? -8.657 3.891 15.026 1.00 98.25 102 THR A N 1
ATOM 797 C CA . THR A 1 102 ? -9.144 5.032 14.249 1.00 98.25 102 THR A CA 1
ATOM 798 C C . THR A 1 102 ? -10.476 4.685 13.574 1.00 98.25 102 THR A C 1
ATOM 800 O O . THR A 1 102 ? -10.672 3.557 13.126 1.00 98.25 102 THR A O 1
ATOM 803 N N . ALA A 1 103 ? -11.391 5.652 13.451 1.00 98.25 103 ALA A N 1
ATOM 804 C CA . ALA A 1 103 ? -12.705 5.433 12.840 1.00 98.25 103 ALA A CA 1
ATOM 805 C C . ALA A 1 103 ? -12.610 4.698 11.476 1.00 98.25 103 ALA A C 1
ATOM 807 O O . ALA A 1 103 ? -11.804 5.124 10.640 1.00 98.25 103 ALA A O 1
ATOM 808 N N . PRO A 1 104 ? -13.436 3.663 11.202 1.00 98.06 104 PRO A N 1
ATOM 809 C CA . PRO A 1 104 ? -13.322 2.835 9.994 1.00 98.06 104 PRO A CA 1
ATOM 810 C C . PRO A 1 104 ? -13.250 3.622 8.681 1.00 98.06 104 PRO A C 1
ATOM 812 O O . PRO A 1 104 ? -12.377 3.359 7.865 1.00 98.06 104 PRO A O 1
ATOM 815 N N . ALA A 1 105 ? -14.067 4.668 8.522 1.00 98.19 105 ALA A N 1
ATOM 816 C CA . ALA A 1 105 ? -14.056 5.514 7.325 1.00 98.19 105 ALA A CA 1
ATOM 817 C C . ALA A 1 105 ? -12.712 6.235 7.085 1.00 98.19 105 ALA A C 1
ATOM 819 O O . ALA A 1 105 ? -12.330 6.500 5.949 1.00 98.19 105 ALA A O 1
ATOM 820 N N . ARG A 1 106 ? -11.969 6.570 8.150 1.00 98.50 106 ARG A N 1
ATOM 821 C CA . ARG A 1 106 ? -10.632 7.177 8.033 1.00 98.50 106 ARG A CA 1
ATOM 822 C C . ARG A 1 106 ? -9.579 6.141 7.639 1.00 98.50 106 ARG A C 1
ATOM 824 O O . ARG A 1 106 ? -8.695 6.473 6.857 1.00 98.50 106 ARG A O 1
ATOM 831 N N . VAL A 1 107 ? -9.681 4.918 8.161 1.00 98.75 107 VAL A N 1
ATOM 832 C CA . VAL A 1 107 ? -8.798 3.798 7.793 1.00 98.75 107 VAL A CA 1
ATOM 833 C C . VAL A 1 107 ? -9.027 3.397 6.334 1.00 98.75 107 VAL A C 1
ATOM 835 O O . VAL A 1 107 ? -8.069 3.235 5.585 1.00 98.75 107 VAL A O 1
ATOM 838 N N . GLU A 1 108 ? -10.286 3.334 5.901 1.00 98.75 108 GLU A N 1
ATOM 839 C CA . GLU A 1 108 ? -10.660 3.101 4.504 1.00 98.75 108 GLU A CA 1
ATOM 840 C C . GLU A 1 108 ? -10.085 4.177 3.574 1.00 98.75 108 GLU A C 1
ATOM 842 O O . GLU A 1 108 ? -9.443 3.847 2.579 1.00 98.75 108 GLU A O 1
ATOM 847 N N . ALA A 1 109 ? -10.218 5.458 3.932 1.00 98.81 109 ALA A N 1
ATOM 848 C CA . ALA A 1 109 ? -9.644 6.550 3.147 1.00 98.81 109 ALA A CA 1
ATOM 849 C C . ALA A 1 109 ? -8.114 6.438 2.998 1.00 98.81 109 ALA A C 1
ATOM 851 O O . ALA A 1 109 ? -7.588 6.664 1.912 1.00 98.81 109 ALA A O 1
ATOM 852 N N . GLN A 1 110 ? -7.399 6.047 4.059 1.00 98.81 110 GLN A N 1
ATOM 853 C CA . GLN A 1 110 ? -5.949 5.826 3.996 1.00 98.81 110 GLN A CA 1
ATOM 854 C C . GLN A 1 110 ? -5.569 4.628 3.117 1.00 98.81 110 GLN A C 1
ATOM 856 O O . GLN A 1 110 ? -4.569 4.687 2.405 1.00 98.81 110 GLN A O 1
ATOM 861 N N . ALA A 1 111 ? -6.351 3.546 3.153 1.00 98.88 111 ALA A N 1
ATOM 862 C CA . ALA A 1 111 ? -6.127 2.391 2.290 1.00 98.88 111 ALA A CA 1
ATOM 863 C C . ALA A 1 111 ? -6.347 2.743 0.808 1.00 98.88 111 ALA A C 1
ATOM 865 O O . ALA A 1 111 ? -5.544 2.345 -0.034 1.00 98.88 111 ALA A O 1
ATOM 866 N N . ILE A 1 112 ? -7.383 3.532 0.497 1.00 98.88 112 ILE A N 1
ATOM 867 C CA . ILE A 1 112 ? -7.636 4.046 -0.857 1.00 98.88 112 ILE A CA 1
ATOM 868 C C . ILE A 1 112 ? -6.463 4.908 -1.328 1.00 98.88 112 ILE A C 1
ATOM 870 O O . ILE A 1 112 ? -5.916 4.645 -2.397 1.00 98.88 112 ILE A O 1
ATOM 874 N N . GLU A 1 113 ? -6.029 5.874 -0.512 1.00 98.88 113 GLU A N 1
ATOM 875 C CA . GLU A 1 113 ? -4.885 6.734 -0.835 1.00 98.88 113 GLU A CA 1
ATOM 876 C C . GLU A 1 113 ? -3.630 5.894 -1.117 1.00 98.88 113 GLU A C 1
ATOM 878 O O . GLU A 1 113 ? -2.965 6.087 -2.133 1.00 98.88 113 GLU A O 1
ATOM 883 N N . LEU A 1 114 ? -3.327 4.905 -0.269 1.00 98.88 114 LEU A N 1
ATOM 884 C CA . LEU A 1 114 ? -2.198 3.998 -0.478 1.00 98.88 114 LEU A CA 1
ATOM 885 C C . LEU A 1 114 ? -2.291 3.240 -1.809 1.00 98.88 114 LEU A C 1
ATOM 887 O O . LEU A 1 114 ? -1.307 3.186 -2.549 1.00 98.88 114 LEU A O 1
ATOM 891 N N .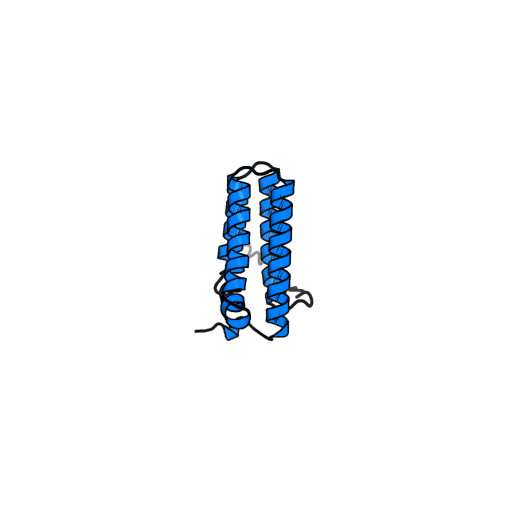 VAL A 1 115 ? -3.459 2.687 -2.139 1.00 98.94 115 VAL A N 1
ATOM 892 C CA . VAL A 1 115 ? -3.675 1.976 -3.408 1.00 98.94 115 VAL A CA 1
ATOM 893 C C . VAL A 1 115 ? -3.498 2.911 -4.606 1.00 98.94 115 VAL A C 1
ATOM 895 O O . VAL A 1 115 ? -2.876 2.516 -5.589 1.00 98.94 115 VAL A O 1
ATOM 898 N N . GLU A 1 116 ? -3.976 4.152 -4.541 1.00 98.88 116 GLU A N 1
ATOM 899 C CA . GLU A 1 116 ? -3.771 5.142 -5.607 1.00 98.88 116 GLU A CA 1
ATOM 900 C C . GLU A 1 116 ? -2.289 5.491 -5.794 1.00 98.88 116 GLU A C 1
ATOM 902 O O . GLU A 1 116 ? -1.800 5.533 -6.925 1.00 98.88 116 GLU A O 1
ATOM 907 N N . MET A 1 117 ? -1.539 5.668 -4.698 1.00 98.88 117 MET A N 1
ATOM 908 C CA . MET A 1 117 ? -0.089 5.887 -4.766 1.00 98.88 117 MET A CA 1
ATOM 909 C C . MET A 1 117 ? 0.642 4.706 -5.418 1.00 98.88 117 MET A C 1
ATOM 911 O O . MET A 1 117 ? 1.572 4.910 -6.202 1.00 98.88 117 MET A O 1
ATOM 915 N N . LEU A 1 118 ? 0.226 3.478 -5.101 1.00 98.88 118 LEU A N 1
ATOM 916 C CA . LEU A 1 118 ? 0.784 2.257 -5.678 1.00 98.88 118 LEU A CA 1
ATOM 917 C C . LEU A 1 118 ? 0.461 2.139 -7.173 1.00 98.88 118 LEU A C 1
ATOM 919 O O . LEU A 1 118 ? 1.350 1.790 -7.948 1.00 98.88 118 LEU A O 1
ATOM 923 N N . LYS A 1 119 ? -0.764 2.481 -7.594 1.00 98.81 119 LYS A N 1
ATOM 924 C CA . LYS A 1 119 ? -1.160 2.514 -9.014 1.00 98.81 119 LYS A CA 1
ATOM 925 C C . LYS A 1 119 ? -0.310 3.509 -9.810 1.00 98.81 119 LYS A C 1
ATOM 927 O O . LYS A 1 119 ? 0.248 3.121 -10.831 1.00 98.81 119 LYS A O 1
ATOM 932 N N . ASP A 1 120 ? -0.105 4.734 -9.310 1.00 98.75 120 ASP A N 1
ATOM 933 C CA . ASP A 1 120 ? 0.793 5.708 -9.965 1.00 98.75 120 ASP A CA 1
ATOM 934 C C . ASP A 1 120 ? 2.214 5.148 -10.137 1.00 98.75 120 ASP A C 1
ATOM 936 O O . ASP A 1 120 ? 2.814 5.240 -11.212 1.00 98.75 120 ASP A O 1
ATOM 940 N N . ALA A 1 121 ? 2.758 4.532 -9.085 1.00 98.69 121 ALA A N 1
ATOM 941 C CA . ALA A 1 121 ? 4.083 3.932 -9.138 1.00 98.69 121 ALA A CA 1
ATOM 942 C C . ALA A 1 121 ? 4.151 2.780 -10.157 1.00 98.69 121 ALA A C 1
ATOM 944 O O . ALA A 1 121 ? 5.090 2.733 -10.954 1.00 98.69 121 ALA A O 1
ATOM 945 N N . ALA A 1 122 ? 3.151 1.895 -10.175 1.00 98.56 122 ALA A N 1
ATOM 946 C CA . ALA A 1 122 ? 3.064 0.787 -11.119 1.00 98.56 122 ALA A CA 1
ATOM 947 C C . ALA A 1 122 ? 3.038 1.277 -12.570 1.00 98.56 122 ALA A C 1
ATOM 949 O O . ALA A 1 122 ? 3.886 0.876 -13.366 1.00 98.56 122 ALA A O 1
ATOM 950 N N . GLU A 1 123 ? 2.163 2.227 -12.898 1.00 98.25 123 GLU A N 1
ATOM 951 C CA . GLU A 1 123 ? 2.097 2.782 -14.249 1.00 98.25 123 GLU A CA 1
ATOM 952 C C . GLU A 1 123 ? 3.422 3.434 -14.676 1.00 98.25 123 GLU A C 1
ATOM 954 O O . GLU A 1 123 ? 3.830 3.357 -15.835 1.00 98.25 123 GLU A O 1
ATOM 959 N N . ARG A 1 124 ? 4.129 4.098 -13.753 1.00 98.38 124 ARG A N 1
ATOM 960 C CA . ARG A 1 124 ? 5.435 4.715 -14.038 1.00 98.38 124 ARG A CA 1
ATOM 961 C C . ARG A 1 124 ? 6.511 3.674 -14.323 1.00 98.38 124 ARG A C 1
ATOM 963 O O . ARG A 1 124 ? 7.342 3.918 -15.199 1.00 98.38 124 ARG A O 1
ATOM 970 N N . LEU A 1 125 ? 6.512 2.554 -13.603 1.00 97.94 125 LEU A N 1
ATOM 971 C CA . LEU A 1 125 ? 7.416 1.432 -13.865 1.00 97.94 125 LEU A CA 1
ATOM 972 C C . LEU A 1 125 ? 7.106 0.782 -15.218 1.00 97.94 125 LEU A C 1
ATOM 974 O O . LEU A 1 125 ? 8.025 0.549 -16.003 1.00 97.94 125 LEU A O 1
ATOM 978 N N . GLU A 1 126 ? 5.825 0.584 -15.532 1.00 96.62 126 GLU A N 1
ATOM 979 C CA . GLU A 1 126 ? 5.369 0.042 -16.818 1.00 96.62 126 GLU A CA 1
ATOM 980 C C . GLU A 1 126 ? 5.751 0.952 -17.988 1.00 96.62 126 GLU A C 1
ATOM 982 O O . GLU A 1 126 ? 6.347 0.490 -18.959 1.00 96.62 126 GLU A O 1
ATOM 987 N N . ARG A 1 127 ? 5.526 2.269 -17.874 1.00 96.94 127 ARG A N 1
ATOM 988 C CA . ARG A 1 127 ? 5.958 3.254 -18.886 1.00 96.94 127 ARG A CA 1
ATOM 989 C C . ARG A 1 127 ? 7.471 3.259 -19.108 1.00 96.94 127 ARG A C 1
ATOM 991 O O . ARG A 1 127 ? 7.926 3.609 -20.193 1.00 96.94 127 ARG A O 1
ATOM 998 N N . LYS A 1 128 ? 8.253 2.907 -18.085 1.00 96.31 128 LYS A N 1
ATOM 999 C CA . LYS A 1 128 ? 9.716 2.775 -18.161 1.00 96.31 128 LYS A CA 1
ATOM 1000 C C . LYS A 1 128 ? 10.170 1.398 -18.660 1.00 96.31 128 LYS A C 1
ATOM 1002 O O . LYS A 1 128 ? 11.371 1.212 -18.833 1.00 96.31 128 LYS A O 1
ATOM 1007 N N . GLY A 1 129 ? 9.253 0.451 -18.874 1.00 95.88 129 GLY A N 1
ATOM 1008 C CA . GLY A 1 129 ? 9.571 -0.917 -19.284 1.00 95.88 129 GLY A CA 1
ATOM 1009 C C . GLY A 1 129 ? 10.336 -1.713 -18.225 1.00 95.88 129 GLY A C 1
ATOM 1010 O O . GLY A 1 129 ? 11.064 -2.637 -18.573 1.00 95.88 129 GLY A O 1
ATOM 1011 N N . VAL A 1 130 ? 10.224 -1.340 -16.944 1.00 96.06 130 VAL A N 1
ATOM 1012 C CA . VAL A 1 130 ? 10.887 -2.069 -15.855 1.00 96.06 130 VAL A CA 1
ATOM 1013 C C . VAL A 1 130 ? 10.201 -3.420 -15.694 1.00 96.06 130 VAL A C 1
ATOM 1015 O O . VAL A 1 130 ? 8.977 -3.483 -15.609 1.00 96.06 130 VAL A O 1
ATOM 1018 N N . THR A 1 131 ? 10.978 -4.493 -15.611 1.00 94.50 131 THR A N 1
ATOM 1019 C CA . THR A 1 131 ? 10.491 -5.842 -15.296 1.00 94.50 131 THR A CA 1
ATOM 1020 C C . THR A 1 131 ? 11.152 -6.342 -14.009 1.00 94.50 131 THR A C 1
ATOM 1022 O O . THR A 1 131 ? 12.243 -5.869 -13.677 1.00 94.50 131 THR A O 1
ATOM 1025 N N . PRO A 1 132 ? 10.541 -7.288 -13.273 1.00 92.38 132 PRO A N 1
ATOM 1026 C CA . PRO A 1 132 ? 11.177 -7.904 -12.108 1.00 92.38 132 PRO A CA 1
ATOM 1027 C C . PRO A 1 132 ? 12.565 -8.493 -12.400 1.00 92.38 132 PRO A C 1
ATOM 1029 O O . PRO A 1 132 ? 13.477 -8.333 -11.595 1.00 92.38 132 PRO A O 1
ATOM 1032 N N . ASP A 1 133 ? 12.777 -9.065 -13.589 1.00 89.50 133 ASP A N 1
ATOM 1033 C CA . ASP A 1 133 ? 14.083 -9.608 -13.998 1.00 89.50 133 ASP A CA 1
ATOM 1034 C C . ASP A 1 133 ? 15.194 -8.543 -14.034 1.00 89.50 133 ASP A C 1
ATOM 1036 O O . ASP A 1 133 ? 16.364 -8.848 -13.808 1.00 89.50 133 ASP A O 1
ATOM 1040 N N . ALA A 1 134 ? 14.843 -7.269 -14.254 1.00 85.44 134 ALA A N 1
ATOM 1041 C CA . ALA A 1 134 ? 15.789 -6.151 -14.214 1.00 85.44 134 ALA A CA 1
ATOM 1042 C C . ALA A 1 134 ? 16.266 -5.804 -12.787 1.00 85.44 134 ALA A C 1
ATOM 1044 O O . ALA A 1 134 ? 17.103 -4.913 -12.611 1.00 85.44 134 ALA A O 1
ATOM 1045 N N . LEU A 1 135 ? 15.720 -6.465 -11.761 1.00 86.56 135 LEU A N 1
ATOM 1046 C CA . LEU A 1 135 ? 16.076 -6.275 -10.354 1.00 86.56 135 LEU A CA 1
ATOM 1047 C C . LEU A 1 135 ? 17.093 -7.291 -9.840 1.00 86.56 135 LEU A C 1
ATOM 1049 O O . LEU A 1 135 ? 17.556 -7.121 -8.710 1.00 86.56 135 LEU A O 1
ATOM 1053 N N . ALA A 1 136 ? 17.453 -8.298 -10.644 1.00 75.06 136 ALA A N 1
ATOM 1054 C CA . ALA A 1 136 ? 18.492 -9.255 -10.287 1.00 75.06 136 ALA A CA 1
ATOM 1055 C C . ALA A 1 136 ? 19.799 -8.523 -9.883 1.00 75.06 136 ALA A C 1
ATOM 1057 O O . ALA A 1 136 ? 20.112 -7.473 -10.462 1.00 75.06 136 ALA A O 1
ATOM 1058 N N . PRO A 1 137 ? 20.509 -9.009 -8.846 1.00 60.94 137 PRO A N 1
ATOM 1059 C CA . PRO A 1 137 ? 21.726 -8.380 -8.335 1.00 60.94 137 PRO A CA 1
ATOM 1060 C C . PRO A 1 137 ? 22.866 -8.331 -9.357 1.00 60.94 137 PRO A C 1
ATOM 1062 O O . PRO A 1 137 ? 22.997 -9.280 -10.163 1.00 60.94 137 PRO A O 1
#

Radius of gyration: 19.73 Å; chains: 1; bounding box: 37×72×37 Å

Sequence (137 aa):
MARQVVSALFGVMVLSGIVHASGGVWMDVVAKIESKLKEALAEYQRGEKFDAVELVVDAYFGIFEAPEANMEVAVRRFISFKEALRLEKGFTELRKAMHKETAPARVEAQAIELVEMLKDAAERLERKGVTPDALAP

pLDDT: mean 89.16, std 18.21, range [40.84, 98.94]

Secondary structure (DSSP, 8-state):
---------------------SS-HHHHHHHHHHHHHHHHHHHHHHT-HHHHHHHHHHHIIIIIS-TTT-HHHHHHHHT-HHHHHHHHHHHHHHHHHHHTT--HHHHHHHHHHHHHHHHHHHHHHHHTT--GGGG--